Protein AF-D3DHR9-F1 (afdb_monomer_lite)

Organism: Hydrogenobacter thermophilus (strain DSM 6534 / IAM 12695 / TK-6) (NCBI:txid608538)

Secondary structure (DSSP, 8-state):
---B----GGG-TT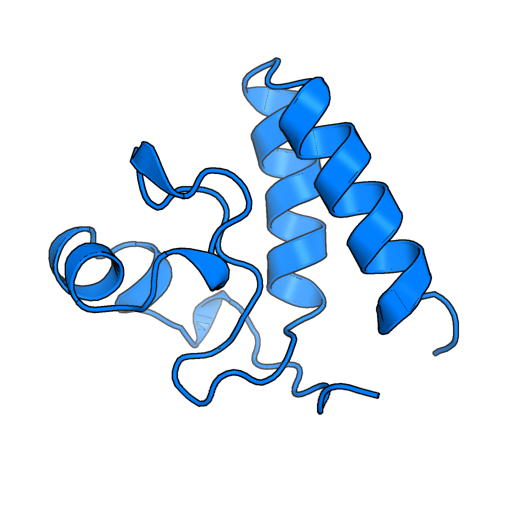TT-HHHHTTS-GGGEEETTTTEEE-B-TTS-B-HHHHHHHHHHHHHHT-HHHHHHHHHHHHHHHTT-

Radius of gyration: 11.65 Å; chains: 1; bounding box: 25×26×28 Å

pLDDT: mean 94.97, std 7.74, range [46.69, 98.44]

Structure (mmCIF, N/CA/C/O backbone):
data_AF-D3DHR9-F1
#
_entry.id   AF-D3DHR9-F1
#
loop_
_atom_site.group_PDB
_atom_site.id
_atom_site.type_symbol
_atom_site.label_atom_id
_atom_site.label_alt_id
_atom_site.label_comp_id
_atom_site.label_asym_id
_atom_site.label_entity_id
_atom_site.label_seq_id
_atom_site.pdbx_PDB_ins_code
_atom_site.Cartn_x
_atom_site.Cartn_y
_atom_site.Cartn_z
_atom_site.occupancy
_atom_site.B_iso_or_equiv
_atom_site.auth_seq_id
_atom_site.auth_comp_id
_atom_site.auth_asym_id
_atom_site.auth_atom_id
_atom_site.pdbx_PDB_model_num
ATOM 1 N N . MET A 1 1 ? -12.734 -7.822 13.242 1.00 69.19 1 MET A N 1
ATOM 2 C CA . MET A 1 1 ? -11.845 -6.807 12.630 1.00 69.19 1 MET A CA 1
ATOM 3 C C . MET A 1 1 ? -10.489 -7.457 12.410 1.00 69.19 1 MET A C 1
ATOM 5 O O . MET A 1 1 ? -10.122 -8.253 13.268 1.00 69.19 1 MET A O 1
ATOM 9 N N . PRO A 1 2 ? -9.795 -7.218 11.283 1.00 84.38 2 PRO A N 1
ATOM 10 C CA . PRO A 1 2 ? -8.464 -7.784 11.075 1.00 84.38 2 PRO A CA 1
ATOM 11 C C . PRO A 1 2 ? -7.499 -7.297 12.163 1.00 84.38 2 PRO A C 1
ATOM 13 O O . PRO A 1 2 ? -7.648 -6.184 12.672 1.00 84.38 2 PRO A O 1
ATOM 16 N N . GLU A 1 3 ? -6.527 -8.132 12.526 1.00 94.56 3 GLU A N 1
ATOM 17 C CA . GLU A 1 3 ? -5.480 -7.759 13.478 1.00 94.56 3 GLU A CA 1
ATOM 18 C C . GLU A 1 3 ? -4.630 -6.614 12.910 1.00 94.56 3 GLU A C 1
ATOM 20 O O . GLU A 1 3 ? -4.305 -6.606 11.721 1.00 94.56 3 GLU A O 1
ATOM 25 N N . VAL A 1 4 ? -4.265 -5.647 13.755 1.00 96.00 4 VAL A N 1
ATOM 26 C CA . VAL A 1 4 ? -3.387 -4.528 13.388 1.00 96.00 4 VAL A CA 1
ATOM 27 C C . VAL A 1 4 ? -2.057 -4.698 14.107 1.00 96.0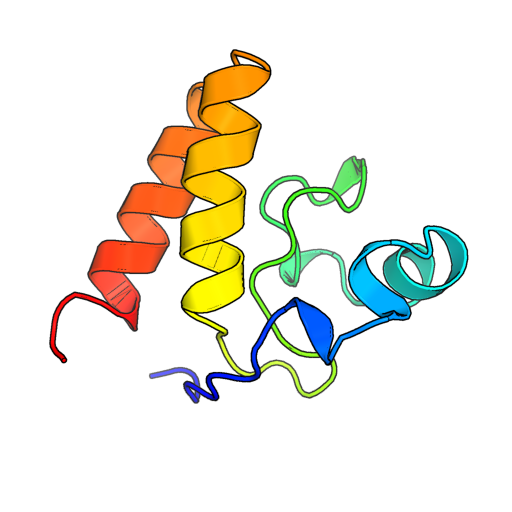0 4 VAL A C 1
ATOM 29 O O . VAL A 1 4 ? -2.001 -4.636 15.336 1.00 96.00 4 VAL A O 1
ATOM 32 N N . ARG A 1 5 ? -0.978 -4.850 13.3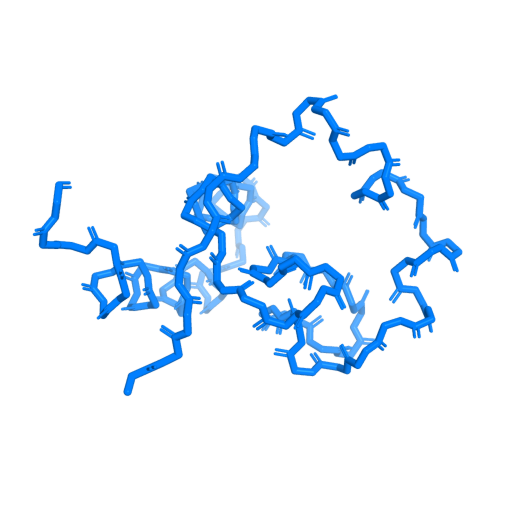39 1.00 96.50 5 ARG A N 1
ATOM 33 C CA . ARG A 1 5 ? 0.385 -4.969 13.855 1.00 96.50 5 ARG A CA 1
ATOM 34 C C . ARG A 1 5 ? 1.298 -3.992 13.126 1.00 96.50 5 ARG A C 1
ATOM 36 O O . ARG A 1 5 ? 1.664 -4.165 11.966 1.00 96.50 5 ARG A O 1
ATOM 43 N N . ASN A 1 6 ? 1.701 -2.952 13.839 1.00 96.25 6 ASN A N 1
ATOM 44 C CA . ASN A 1 6 ? 2.512 -1.878 13.283 1.00 96.25 6 ASN A CA 1
ATOM 45 C C . ASN A 1 6 ? 4.000 -2.214 13.403 1.00 96.25 6 ASN A C 1
ATOM 47 O O . ASN A 1 6 ? 4.620 -1.981 14.439 1.00 96.25 6 ASN A O 1
ATOM 51 N N . ILE A 1 7 ? 4.574 -2.765 12.333 1.00 96.06 7 ILE A N 1
ATOM 52 C CA . ILE A 1 7 ? 6.019 -2.979 12.219 1.00 96.06 7 ILE A CA 1
ATOM 53 C C . ILE A 1 7 ? 6.599 -1.837 11.374 1.00 96.06 7 ILE A C 1
ATOM 55 O O . ILE A 1 7 ? 6.149 -1.666 10.237 1.00 96.06 7 ILE A O 1
ATOM 59 N N . PRO A 1 8 ? 7.568 -1.059 11.888 1.00 96.69 8 PRO A N 1
ATOM 60 C CA . PRO A 1 8 ? 8.221 -0.003 11.120 1.00 96.69 8 PRO A CA 1
ATOM 61 C C . PRO A 1 8 ? 8.754 -0.515 9.775 1.00 96.69 8 PRO A C 1
ATOM 63 O O . PRO A 1 8 ? 9.348 -1.594 9.705 1.00 96.69 8 PRO A O 1
ATOM 66 N N . THR A 1 9 ? 8.514 0.236 8.697 1.00 95.00 9 THR A N 1
ATOM 67 C CA . THR A 1 9 ? 8.815 -0.206 7.323 1.00 95.00 9 THR A CA 1
ATOM 68 C C . THR A 1 9 ? 10.309 -0.414 7.079 1.00 95.00 9 THR A C 1
ATOM 70 O O . THR A 1 9 ? 10.679 -1.307 6.325 1.00 95.00 9 THR A O 1
ATOM 73 N N . ASP A 1 10 ? 11.174 0.331 7.767 1.00 94.56 10 ASP A N 1
ATOM 74 C CA . ASP A 1 10 ? 12.639 0.185 7.749 1.00 94.56 10 ASP A CA 1
ATOM 75 C C . ASP A 1 10 ? 13.116 -1.175 8.292 1.00 94.56 10 ASP A C 1
ATOM 77 O O . ASP A 1 10 ? 14.161 -1.689 7.889 1.00 94.56 10 ASP A O 1
ATOM 81 N N . LYS A 1 11 ? 12.321 -1.813 9.159 1.00 95.50 11 LYS A N 1
ATOM 82 C CA . LYS A 1 11 ? 12.593 -3.170 9.663 1.00 95.50 11 LYS A CA 1
ATOM 83 C C . LYS A 1 11 ? 12.116 -4.265 8.706 1.00 95.50 11 LYS A C 1
ATOM 85 O O . LYS A 1 11 ? 12.463 -5.434 8.883 1.00 95.50 11 LYS A O 1
ATOM 90 N N . LEU A 1 12 ? 11.342 -3.916 7.679 1.00 96.06 12 LEU A N 1
ATOM 91 C CA . LEU A 1 12 ? 10.721 -4.846 6.741 1.00 96.06 12 LEU A CA 1
ATOM 92 C C . LEU A 1 12 ? 11.469 -4.877 5.402 1.00 96.06 12 LEU A C 1
ATOM 94 O O . LEU A 1 12 ? 10.936 -4.492 4.366 1.00 96.06 12 LEU A O 1
ATOM 98 N N . LYS A 1 13 ? 12.679 -5.452 5.392 1.00 95.19 13 LYS A N 1
ATOM 99 C CA . LYS A 1 13 ? 13.532 -5.579 4.184 1.00 95.19 13 LYS A CA 1
ATOM 100 C C . LYS A 1 13 ? 12.865 -6.263 2.980 1.00 95.19 13 LYS A C 1
ATOM 102 O O . LYS A 1 13 ? 13.407 -6.235 1.882 1.00 95.19 13 LYS A O 1
ATOM 107 N N . TRP A 1 14 ? 11.746 -6.958 3.181 1.00 95.69 14 TRP A N 1
ATOM 108 C CA . TRP A 1 14 ? 11.011 -7.623 2.106 1.00 95.69 14 TRP A CA 1
ATOM 109 C C . TRP A 1 14 ? 10.197 -6.648 1.244 1.00 95.69 14 TRP A C 1
ATOM 111 O O . TRP A 1 14 ? 9.883 -6.997 0.111 1.00 95.69 14 TRP A O 1
ATOM 121 N N . LEU A 1 15 ? 9.880 -5.444 1.741 1.00 95.00 15 LEU A N 1
ATOM 122 C CA . LEU A 1 15 ? 9.107 -4.438 0.998 1.00 95.00 15 LEU A CA 1
ATOM 123 C C . LEU A 1 15 ? 9.813 -4.004 -0.295 1.00 95.00 15 LEU A C 1
ATOM 125 O O . LEU A 1 15 ? 9.152 -3.803 -1.318 1.00 95.00 15 LEU A O 1
ATOM 129 N N . ASP A 1 16 ? 11.145 -3.949 -0.251 1.00 93.31 16 ASP A N 1
ATOM 130 C CA . ASP A 1 16 ? 12.012 -3.572 -1.373 1.00 93.31 16 ASP A CA 1
ATOM 131 C C . ASP A 1 16 ? 12.393 -4.765 -2.264 1.00 93.31 16 ASP A C 1
ATOM 133 O O . ASP A 1 16 ? 13.000 -4.600 -3.320 1.00 93.31 16 ASP A O 1
ATOM 137 N N . ARG A 1 17 ? 12.051 -5.994 -1.855 1.00 96.12 17 ARG A N 1
ATOM 138 C CA . ARG A 1 17 ? 12.416 -7.223 -2.570 1.00 96.12 17 ARG A CA 1
ATOM 139 C C . ARG A 1 17 ? 11.239 -7.718 -3.387 1.00 96.12 17 ARG A C 1
ATOM 141 O O . ARG A 1 17 ? 10.338 -8.373 -2.866 1.00 96.12 17 ARG A O 1
ATOM 148 N N . GLU A 1 18 ? 11.277 -7.469 -4.689 1.00 93.81 18 GLU A N 1
ATOM 149 C CA . GLU A 1 18 ? 10.225 -7.912 -5.604 1.00 93.81 18 GLU A CA 1
ATOM 150 C C . GLU A 1 18 ? 9.974 -9.425 -5.523 1.00 93.81 18 GLU A C 1
ATOM 152 O O . GLU A 1 18 ? 8.829 -9.846 -5.382 1.00 93.81 18 GLU A O 1
ATOM 157 N N . SER A 1 19 ? 11.036 -10.234 -5.470 1.00 95.75 19 SER A N 1
ATOM 158 C CA . SER A 1 19 ? 10.941 -11.694 -5.338 1.00 95.75 19 SER A CA 1
ATOM 159 C C . SER A 1 19 ? 10.227 -12.161 -4.066 1.00 95.75 19 SER A C 1
ATOM 161 O O . SER A 1 19 ? 9.634 -13.236 -4.056 1.00 95.75 19 SER A O 1
ATOM 163 N N . GLU A 1 20 ? 10.249 -11.369 -2.993 1.00 96.50 20 GLU A N 1
ATOM 164 C CA . GLU A 1 20 ? 9.513 -11.668 -1.764 1.00 96.50 20 GLU A CA 1
ATOM 165 C C . GLU A 1 20 ? 8.049 -11.234 -1.875 1.00 96.50 20 GLU A C 1
ATOM 167 O O . GLU A 1 20 ? 7.167 -11.961 -1.422 1.00 96.50 20 GLU A O 1
ATOM 172 N N . ARG A 1 21 ? 7.768 -10.096 -2.526 1.00 96.12 21 ARG A N 1
ATOM 173 C CA . ARG A 1 21 ? 6.391 -9.639 -2.785 1.00 96.12 21 ARG A CA 1
ATOM 174 C C . ARG A 1 21 ? 5.628 -10.601 -3.697 1.00 96.12 21 ARG A C 1
ATOM 176 O O . ARG A 1 21 ? 4.445 -10.838 -3.467 1.00 96.12 21 ARG A O 1
ATOM 183 N N . GLN A 1 22 ? 6.306 -11.210 -4.672 1.00 94.81 22 GLN A N 1
ATOM 184 C CA . GLN A 1 22 ? 5.745 -12.215 -5.592 1.00 94.81 22 GLN A CA 1
ATOM 185 C C . GLN A 1 22 ? 5.328 -13.532 -4.910 1.00 94.81 22 GLN A C 1
ATOM 187 O O . GLN A 1 22 ? 4.556 -14.299 -5.475 1.00 94.81 22 GLN A O 1
ATOM 192 N N . LYS A 1 23 ? 5.774 -13.786 -3.674 1.00 96.31 23 LYS A N 1
ATOM 193 C CA . LYS A 1 23 ? 5.386 -14.980 -2.901 1.00 96.31 23 LYS A CA 1
ATOM 194 C C . LYS A 1 23 ? 4.167 -14.761 -2.005 1.00 96.31 23 LYS A C 1
ATOM 196 O O . LYS A 1 23 ? 3.647 -15.722 -1.451 1.00 96.31 23 LYS A O 1
ATOM 201 N N . LEU A 1 24 ? 3.744 -13.513 -1.804 1.00 97.06 24 LEU A N 1
ATOM 202 C CA . LEU A 1 24 ? 2.646 -13.187 -0.891 1.00 97.06 24 LEU A CA 1
ATOM 203 C C . LEU A 1 24 ? 1.273 -13.328 -1.566 1.00 97.06 24 LEU A C 1
ATOM 205 O O . LEU A 1 24 ? 1.190 -13.389 -2.787 1.00 97.06 24 LEU A O 1
ATOM 209 N N . PRO A 1 25 ? 0.173 -13.390 -0.816 1.00 97.69 25 PRO A N 1
ATOM 210 C CA . PRO A 1 25 ? -1.155 -13.315 -1.410 1.00 97.69 25 PRO A CA 1
ATOM 211 C C . PRO A 1 25 ? -1.417 -11.956 -2.081 1.00 97.69 25 PRO A C 1
ATOM 213 O O . PRO A 1 25 ? -0.905 -10.921 -1.658 1.00 97.69 25 PRO A O 1
ATOM 216 N N . GLU A 1 26 ? -2.227 -11.951 -3.137 1.00 97.44 26 GLU A N 1
ATOM 217 C CA . GLU A 1 26 ? -2.590 -10.740 -3.888 1.00 97.44 26 GLU A CA 1
ATOM 218 C C . GLU A 1 26 ? -3.349 -9.708 -3.038 1.00 97.44 26 GLU A C 1
ATOM 220 O O . GLU A 1 26 ? -3.146 -8.501 -3.180 1.00 97.44 26 GLU A O 1
ATOM 225 N N . ASP A 1 27 ? -4.156 -10.168 -2.083 1.00 97.00 27 ASP A N 1
ATOM 226 C CA . ASP A 1 27 ? -4.931 -9.328 -1.167 1.00 97.00 27 ASP A CA 1
ATOM 227 C C . ASP A 1 27 ? -4.072 -8.626 -0.096 1.00 97.00 27 ASP A C 1
ATOM 229 O O . ASP A 1 27 ? -4.612 -7.969 0.796 1.00 97.00 27 ASP A O 1
ATOM 233 N N . TYR A 1 28 ? -2.742 -8.752 -0.149 1.00 98.06 28 TYR A N 1
ATOM 234 C CA . TYR A 1 28 ? -1.807 -8.006 0.703 1.00 98.06 28 TYR A CA 1
ATOM 235 C C . TYR A 1 28 ? -1.445 -6.639 0.118 1.00 98.06 28 TYR A C 1
ATOM 237 O O . TYR A 1 28 ? -0.788 -5.834 0.788 1.00 98.06 28 TYR A O 1
ATOM 245 N N . PHE A 1 29 ? -1.877 -6.374 -1.113 1.00 98.44 29 PHE A N 1
ATOM 246 C CA . PHE A 1 29 ? -1.478 -5.235 -1.924 1.00 98.44 29 PHE A CA 1
ATOM 247 C C . PHE A 1 29 ? -2.696 -4.426 -2.359 1.00 98.44 29 PHE A C 1
ATOM 249 O O . PHE A 1 29 ? -3.774 -4.968 -2.610 1.00 98.44 29 PHE A O 1
ATOM 256 N N . LEU A 1 30 ? -2.534 -3.108 -2.465 1.00 98.06 30 LEU A N 1
ATOM 257 C CA . LEU A 1 30 ? -3.587 -2.250 -3.012 1.00 98.06 30 LEU A CA 1
ATOM 258 C C . LEU A 1 30 ? -3.632 -2.303 -4.543 1.00 98.06 30 LEU A C 1
ATOM 260 O O . LEU A 1 30 ? -4.711 -2.101 -5.102 1.00 98.06 30 LEU A O 1
ATOM 264 N N . ASP A 1 31 ? -2.505 -2.647 -5.177 1.00 97.19 31 ASP A N 1
ATOM 265 C CA . ASP A 1 31 ? -2.377 -3.028 -6.588 1.00 97.19 31 ASP A CA 1
ATOM 266 C C . ASP A 1 31 ? -1.990 -4.520 -6.671 1.00 97.19 31 ASP A C 1
ATOM 268 O O . ASP A 1 31 ? -0.796 -4.847 -6.677 1.00 97.19 31 ASP A O 1
ATOM 272 N N . PRO A 1 32 ? -2.977 -5.438 -6.685 1.00 96.81 32 PRO A N 1
ATOM 273 C CA . PRO A 1 32 ? -2.730 -6.876 -6.608 1.00 96.81 32 PRO A CA 1
ATOM 274 C C . PRO A 1 32 ? -2.012 -7.422 -7.839 1.00 96.81 32 PRO A C 1
ATOM 276 O O . PRO A 1 32 ? -1.111 -8.244 -7.710 1.00 96.81 32 PRO A O 1
ATOM 279 N N . LYS A 1 33 ? -2.351 -6.906 -9.027 1.00 94.94 33 LYS A N 1
ATOM 280 C CA . LYS A 1 33 ? -1.799 -7.368 -10.307 1.00 94.94 33 LYS A CA 1
ATOM 281 C C . LYS A 1 33 ? -0.286 -7.177 -10.377 1.00 94.94 33 LYS A C 1
ATOM 283 O O . LYS A 1 33 ? 0.419 -8.050 -10.870 1.00 94.94 33 LYS A O 1
ATOM 288 N N . ASN A 1 34 ? 0.210 -6.049 -9.868 1.00 95.06 34 ASN A N 1
ATOM 289 C CA . ASN A 1 34 ? 1.643 -5.744 -9.865 1.00 95.06 34 ASN A CA 1
ATOM 290 C C . ASN A 1 34 ? 2.295 -5.950 -8.489 1.00 95.06 34 ASN A C 1
ATOM 292 O O . ASN A 1 34 ? 3.488 -5.693 -8.331 1.00 95.06 34 ASN A O 1
ATOM 296 N N . ARG A 1 35 ? 1.518 -6.365 -7.478 1.00 96.75 35 ARG A N 1
ATOM 297 C CA . ARG A 1 35 ? 1.950 -6.535 -6.079 1.00 96.75 35 ARG A CA 1
ATOM 298 C C . ARG A 1 35 ? 2.687 -5.302 -5.546 1.00 96.75 35 ARG A C 1
ATOM 300 O O . ARG A 1 35 ? 3.732 -5.395 -4.892 1.00 96.75 35 ARG A O 1
ATOM 307 N N . ARG A 1 36 ? 2.130 -4.123 -5.847 1.00 96.50 36 ARG A N 1
ATOM 308 C CA . ARG A 1 36 ? 2.601 -2.814 -5.364 1.00 96.50 36 ARG A CA 1
ATOM 309 C C . ARG A 1 36 ? 1.729 -2.328 -4.213 1.00 96.50 36 ARG A C 1
ATOM 311 O O . ARG A 1 36 ? 0.594 -2.765 -4.044 1.00 96.50 36 ARG A O 1
ATOM 318 N N . TYR A 1 37 ? 2.264 -1.392 -3.431 1.00 97.69 37 TYR A N 1
ATOM 319 C CA . TYR A 1 37 ? 1.553 -0.783 -2.303 1.00 97.69 37 TYR A CA 1
ATOM 320 C C . TYR A 1 37 ? 1.056 -1.831 -1.291 1.00 97.69 37 TYR A C 1
ATOM 322 O O . TYR A 1 37 ? -0.152 -1.985 -1.090 1.00 97.69 37 TYR A O 1
ATOM 330 N N . PRO A 1 38 ? 1.974 -2.610 -0.690 1.00 98.12 38 PRO A N 1
ATOM 331 C CA . PRO A 1 38 ? 1.593 -3.569 0.332 1.00 98.12 38 PRO A CA 1
ATOM 332 C C . PRO A 1 38 ? 1.001 -2.840 1.543 1.00 98.12 38 PRO A C 1
ATOM 334 O O . PRO A 1 38 ? 1.444 -1.745 1.882 1.00 98.12 38 PRO A O 1
ATOM 337 N N . TYR A 1 39 ? 0.030 -3.458 2.210 1.00 98.19 39 TYR A N 1
ATOM 338 C CA . TYR A 1 39 ? -0.604 -2.906 3.416 1.00 98.19 39 TYR A CA 1
ATOM 339 C C . TYR A 1 39 ? -0.790 -3.928 4.550 1.00 98.19 39 TYR A C 1
ATOM 341 O O . TYR A 1 39 ? -1.164 -3.556 5.665 1.00 98.19 39 TYR A O 1
ATOM 349 N N . LYS A 1 40 ? -0.498 -5.205 4.275 1.00 98.25 40 LYS A N 1
ATOM 350 C CA . LYS A 1 40 ? -0.444 -6.287 5.262 1.00 98.25 40 LYS A CA 1
ATOM 351 C C . LYS A 1 40 ? 0.996 -6.733 5.513 1.00 98.25 40 LYS A C 1
ATOM 353 O O . LYS A 1 40 ? 1.823 -6.758 4.599 1.00 98.25 40 LYS A O 1
ATOM 358 N N . ASN A 1 41 ? 1.284 -7.122 6.750 1.00 97.75 41 ASN A N 1
ATOM 359 C CA . ASN A 1 41 ? 2.482 -7.884 7.093 1.00 97.75 41 ASN A CA 1
ATOM 360 C C . ASN A 1 41 ? 2.396 -9.297 6.505 1.00 97.75 41 ASN A C 1
ATOM 362 O O . ASN A 1 41 ? 1.322 -9.746 6.120 1.00 97.75 41 ASN A O 1
ATOM 366 N N . LYS A 1 42 ? 3.509 -10.042 6.503 1.00 96.44 42 LYS A N 1
ATOM 367 C CA . LYS A 1 42 ? 3.536 -11.433 6.011 1.00 96.44 42 LYS A CA 1
ATOM 368 C C . LYS A 1 42 ? 2.556 -12.367 6.741 1.00 96.44 42 LYS A C 1
ATOM 370 O O . LYS A 1 42 ? 2.061 -13.304 6.127 1.00 96.44 42 LYS A O 1
ATOM 375 N N . ASP A 1 43 ? 2.253 -12.086 8.008 1.00 95.81 43 ASP A N 1
ATOM 376 C CA . ASP A 1 43 ? 1.271 -12.825 8.816 1.00 95.81 43 ASP A CA 1
ATOM 377 C C . ASP A 1 43 ? -0.197 -12.444 8.515 1.00 95.81 43 ASP A C 1
ATOM 379 O O . ASP A 1 43 ? -1.108 -13.020 9.098 1.00 95.81 43 ASP A O 1
ATOM 383 N N . GLY A 1 44 ? -0.441 -11.498 7.601 1.00 96.69 44 GLY A N 1
ATOM 384 C CA . GLY A 1 44 ? -1.778 -11.062 7.187 1.00 96.69 44 GLY A CA 1
ATOM 385 C C . GLY A 1 44 ? -2.369 -9.928 8.023 1.00 96.69 44 GLY A C 1
ATOM 386 O O . GLY A 1 44 ? -3.403 -9.371 7.643 1.00 96.69 44 GLY A O 1
ATOM 387 N N . SER A 1 45 ? -1.710 -9.530 9.114 1.00 97.62 45 SER A N 1
ATOM 388 C CA . SER A 1 45 ? -2.131 -8.380 9.919 1.00 97.62 45 SER A CA 1
ATOM 389 C C . SER A 1 45 ? -1.949 -7.058 9.161 1.00 97.62 45 SER A C 1
ATOM 391 O O . SER A 1 45 ? -1.016 -6.891 8.373 1.00 97.62 45 SER A O 1
ATOM 393 N N . ILE A 1 46 ? -2.840 -6.096 9.397 1.00 97.94 46 ILE A N 1
ATOM 394 C CA . ILE A 1 46 ? -2.776 -4.749 8.817 1.00 97.94 46 ILE A CA 1
ATOM 395 C C . ILE A 1 46 ? -1.592 -3.983 9.413 1.00 97.94 46 ILE A C 1
ATOM 397 O O . ILE A 1 46 ? -1.371 -4.020 10.624 1.00 97.94 46 ILE A O 1
ATOM 401 N N . ASN A 1 47 ? -0.875 -3.232 8.575 1.00 97.81 47 ASN A N 1
ATOM 402 C CA . ASN A 1 47 ? 0.215 -2.362 9.003 1.00 97.81 47 ASN A CA 1
ATOM 403 C C . ASN A 1 47 ? -0.053 -0.901 8.600 1.00 97.81 47 ASN A C 1
ATOM 405 O O . ASN A 1 47 ? -0.014 -0.535 7.421 1.00 97.81 47 ASN A O 1
ATOM 409 N N . CYS A 1 48 ? -0.287 -0.039 9.592 1.00 97.25 48 CYS A N 1
ATOM 410 C CA . CYS A 1 48 ? -0.626 1.366 9.366 1.00 97.25 48 CYS A CA 1
ATOM 411 C C . CYS A 1 48 ? 0.543 2.191 8.804 1.00 97.25 48 CYS A C 1
ATOM 413 O O . CYS A 1 48 ? 0.308 3.164 8.085 1.00 97.25 48 CYS A O 1
ATOM 415 N N . TYR A 1 49 ? 1.800 1.804 9.065 1.00 97.62 49 TYR A N 1
ATOM 416 C CA . TYR A 1 49 ? 2.957 2.458 8.440 1.00 97.62 49 TYR A CA 1
ATOM 417 C C . TYR A 1 49 ? 2.987 2.202 6.935 1.00 97.62 49 TYR A C 1
ATOM 419 O O . TYR A 1 49 ? 3.283 3.108 6.157 1.00 97.62 49 TYR A O 1
ATOM 427 N N . MET A 1 50 ? 2.625 0.987 6.524 1.00 98.00 50 MET A N 1
ATOM 428 C CA . MET A 1 50 ? 2.566 0.605 5.117 1.00 98.00 50 MET A CA 1
ATOM 429 C C . MET A 1 50 ? 1.409 1.301 4.390 1.00 98.00 50 MET A C 1
ATOM 431 O O . MET A 1 50 ? 1.614 1.814 3.294 1.00 98.00 50 MET A O 1
ATOM 435 N N . LEU A 1 51 ? 0.238 1.441 5.026 1.00 97.81 51 LEU A N 1
ATOM 436 C CA . LEU A 1 51 ? -0.858 2.260 4.486 1.00 97.81 51 LEU A CA 1
ATOM 437 C C . LEU A 1 51 ? -0.447 3.727 4.312 1.00 97.81 51 LEU A C 1
ATOM 439 O O . LEU A 1 51 ? -0.660 4.303 3.249 1.00 97.81 51 LEU A O 1
ATOM 443 N N . ARG A 1 52 ? 0.218 4.327 5.308 1.00 97.31 52 ARG A N 1
ATOM 444 C CA . ARG A 1 52 ? 0.715 5.710 5.205 1.00 97.31 52 ARG A CA 1
ATOM 445 C C . ARG A 1 52 ? 1.752 5.873 4.091 1.00 97.31 52 ARG A C 1
ATOM 447 O O . ARG A 1 52 ? 1.726 6.867 3.366 1.00 97.31 52 ARG A O 1
ATOM 454 N N . ALA A 1 53 ? 2.644 4.895 3.935 1.00 97.62 53 ALA A N 1
ATOM 455 C CA . ALA A 1 53 ? 3.600 4.861 2.834 1.00 97.62 53 ALA A CA 1
ATOM 456 C C . ALA A 1 53 ? 2.891 4.728 1.478 1.00 97.62 53 ALA A C 1
ATOM 458 O O . ALA A 1 53 ? 3.256 5.431 0.540 1.00 97.62 53 ALA A O 1
ATOM 459 N N . ALA A 1 54 ? 1.851 3.895 1.385 1.00 98.12 54 ALA A N 1
ATOM 460 C CA . ALA A 1 54 ? 1.063 3.732 0.170 1.00 98.12 54 ALA A CA 1
ATOM 461 C C . ALA A 1 54 ? 0.367 5.034 -0.250 1.00 98.12 54 ALA A C 1
ATOM 463 O O . ALA A 1 54 ? 0.476 5.404 -1.413 1.00 98.12 54 ALA A O 1
ATOM 464 N N . ILE A 1 55 ? -0.250 5.770 0.684 1.00 98.25 55 ILE A N 1
ATOM 465 C CA . ILE A 1 55 ? -0.859 7.089 0.414 1.00 98.25 55 ILE A CA 1
ATOM 466 C C . ILE A 1 55 ? 0.178 8.046 -0.190 1.00 98.25 55 ILE A C 1
ATOM 468 O O . ILE A 1 55 ? -0.064 8.664 -1.228 1.00 98.25 55 ILE A O 1
ATOM 472 N N . ARG A 1 56 ? 1.356 8.149 0.443 1.00 97.94 56 ARG A N 1
ATOM 473 C CA . ARG A 1 56 ? 2.435 9.033 -0.018 1.00 97.94 56 ARG A CA 1
ATOM 474 C C . ARG A 1 56 ? 2.948 8.627 -1.400 1.00 97.94 56 ARG A C 1
ATOM 476 O O . ARG A 1 56 ? 3.045 9.478 -2.276 1.00 97.94 56 ARG A O 1
ATOM 483 N N . LEU A 1 57 ? 3.295 7.355 -1.582 1.00 97.50 57 LEU A N 1
ATOM 484 C CA . LEU A 1 57 ? 3.888 6.855 -2.824 1.00 97.50 57 LEU A CA 1
ATOM 485 C C . LEU A 1 57 ? 2.896 6.919 -3.989 1.00 97.50 57 LEU A C 1
ATOM 487 O O . LEU A 1 57 ? 3.269 7.373 -5.064 1.00 97.50 57 LEU A O 1
ATOM 491 N N . ALA A 1 58 ? 1.635 6.538 -3.771 1.00 98.00 58 ALA A N 1
ATOM 492 C CA . ALA A 1 58 ? 0.598 6.641 -4.794 1.00 98.00 58 ALA A CA 1
ATOM 493 C C . ALA A 1 58 ? 0.369 8.102 -5.209 1.00 98.00 58 ALA A C 1
ATOM 495 O O . ALA A 1 58 ? 0.307 8.393 -6.398 1.00 98.00 58 ALA A O 1
ATOM 496 N N . GLY A 1 59 ? 0.351 9.036 -4.249 1.00 97.75 59 GLY A N 1
ATOM 497 C CA . GLY A 1 59 ? 0.292 10.469 -4.549 1.00 97.75 59 GLY A CA 1
ATOM 498 C C . GLY A 1 59 ? 1.503 10.983 -5.334 1.00 97.75 59 GLY A C 1
ATOM 499 O O . GLY A 1 59 ? 1.339 11.813 -6.220 1.00 97.75 59 GLY A O 1
ATOM 500 N N . MET A 1 60 ? 2.710 10.475 -5.057 1.00 97.62 60 MET A N 1
ATOM 501 C CA . MET A 1 60 ? 3.916 10.831 -5.820 1.00 97.62 60 MET A CA 1
ATOM 502 C C . MET A 1 60 ? 3.906 10.278 -7.250 1.00 97.62 60 MET A C 1
ATOM 504 O O . MET A 1 60 ? 4.457 10.916 -8.142 1.00 97.62 60 MET A O 1
ATOM 508 N N . HIS A 1 61 ? 3.308 9.107 -7.474 1.00 96.69 61 HIS A N 1
ATOM 509 C CA . HIS A 1 61 ? 3.235 8.476 -8.795 1.00 96.69 61 HIS A CA 1
ATOM 510 C C . HIS A 1 61 ? 1.997 8.879 -9.613 1.00 96.69 61 HIS A C 1
ATOM 512 O O . HIS A 1 61 ? 1.905 8.497 -10.775 1.00 96.69 61 HIS A O 1
ATOM 518 N N . GLY A 1 62 ? 1.054 9.630 -9.032 1.00 97.06 62 GLY A N 1
ATOM 519 C CA . GLY A 1 62 ? -0.219 9.965 -9.681 1.00 97.06 62 GLY A CA 1
ATOM 520 C C . GLY A 1 62 ? -1.222 8.803 -9.730 1.00 97.06 62 GLY A C 1
ATOM 521 O O . GLY A 1 62 ? -2.148 8.820 -10.536 1.00 97.06 62 GLY A O 1
ATOM 522 N N . ASP A 1 63 ? -1.058 7.784 -8.880 1.00 97.81 63 ASP A N 1
ATOM 523 C CA . A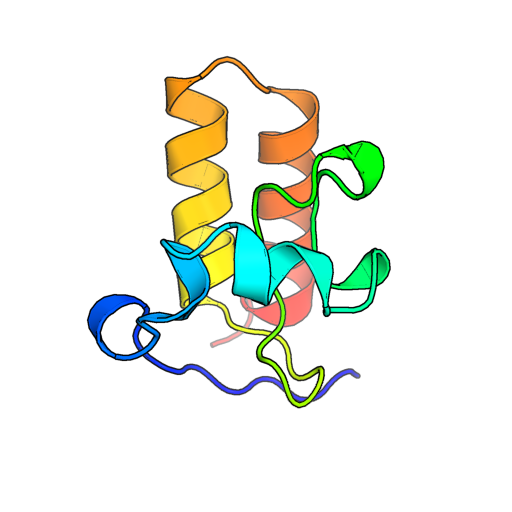SP A 1 63 ? -1.963 6.631 -8.790 1.00 97.81 63 ASP A CA 1
ATOM 524 C C . ASP A 1 63 ? -3.195 6.978 -7.914 1.00 97.81 63 ASP A C 1
ATOM 526 O O . ASP A 1 63 ? -3.372 6.439 -6.816 1.00 97.81 63 ASP A O 1
ATOM 530 N N . ASP A 1 64 ? -4.059 7.889 -8.377 1.00 97.38 64 ASP A N 1
ATOM 531 C CA . ASP A 1 64 ? -5.149 8.476 -7.569 1.00 97.38 64 ASP A CA 1
ATOM 532 C C . ASP A 1 64 ? -6.127 7.442 -6.985 1.00 97.38 64 ASP A C 1
ATOM 534 O O . ASP A 1 64 ? -6.537 7.544 -5.826 1.00 97.38 64 ASP A O 1
ATOM 538 N N . SER A 1 65 ? -6.462 6.398 -7.750 1.00 97.56 65 SER A N 1
ATOM 539 C CA . SER A 1 65 ? -7.349 5.321 -7.284 1.00 97.56 65 SER A CA 1
ATOM 540 C C . SER A 1 65 ? -6.733 4.507 -6.140 1.00 97.56 65 SER A C 1
ATOM 542 O O . SER A 1 65 ? -7.422 4.147 -5.182 1.00 97.56 65 SER A O 1
ATOM 544 N N . ILE A 1 66 ? -5.423 4.252 -6.200 1.00 98.44 66 ILE A N 1
ATOM 545 C CA . ILE A 1 66 ? -4.690 3.555 -5.141 1.00 98.44 66 ILE A CA 1
ATOM 546 C C . ILE A 1 66 ? -4.588 4.437 -3.906 1.00 98.44 66 ILE A C 1
ATOM 548 O O . ILE A 1 66 ? -4.785 3.945 -2.795 1.00 98.44 66 ILE A O 1
ATOM 552 N N . LYS A 1 67 ? -4.311 5.731 -4.089 1.00 98.38 67 LYS A N 1
ATOM 553 C CA . LYS A 1 67 ? -4.247 6.692 -2.989 1.00 98.38 67 LYS A CA 1
ATOM 554 C C . LYS A 1 67 ? -5.578 6.750 -2.236 1.00 98.38 67 LYS A C 1
ATOM 556 O O . LYS A 1 67 ? -5.573 6.557 -1.023 1.00 98.38 67 LYS A O 1
ATOM 561 N N . ALA A 1 68 ? -6.698 6.916 -2.940 1.00 98.19 68 ALA A N 1
ATOM 562 C CA . ALA A 1 68 ? -8.028 6.951 -2.328 1.00 98.19 68 ALA A CA 1
ATOM 563 C C . ALA A 1 68 ? -8.343 5.656 -1.556 1.00 98.19 68 ALA A C 1
ATOM 565 O O . ALA A 1 68 ? -8.801 5.696 -0.414 1.00 98.19 68 ALA A O 1
ATOM 566 N N . LYS A 1 69 ? -8.014 4.492 -2.132 1.00 97.94 69 LYS A N 1
ATOM 567 C CA . LYS A 1 69 ? -8.179 3.193 -1.462 1.00 97.94 69 LYS A CA 1
ATOM 568 C C . LYS A 1 69 ? -7.289 3.058 -0.220 1.00 97.94 69 LYS A C 1
ATOM 570 O O . LYS A 1 69 ? -7.714 2.506 0.794 1.00 97.94 69 LYS A O 1
ATOM 575 N N . ALA A 1 70 ? -6.054 3.557 -0.283 1.00 97.94 70 ALA A N 1
ATOM 576 C CA . ALA A 1 70 ? -5.137 3.574 0.851 1.00 97.94 70 ALA A CA 1
ATOM 577 C C . ALA A 1 70 ? -5.661 4.470 1.985 1.00 97.94 70 ALA A C 1
ATOM 579 O O . ALA A 1 70 ? -5.587 4.076 3.148 1.00 97.94 70 ALA A O 1
ATOM 580 N N . GLU A 1 71 ? -6.220 5.638 1.655 1.00 97.62 71 GLU A N 1
ATOM 581 C CA . GLU A 1 71 ? -6.858 6.556 2.606 1.00 97.62 71 GLU A CA 1
ATOM 582 C C . GLU A 1 71 ? -8.087 5.917 3.263 1.00 97.62 71 GLU A C 1
ATOM 584 O O . GLU A 1 71 ? -8.190 5.935 4.490 1.00 97.62 71 GLU A O 1
ATOM 589 N N . GLU A 1 72 ? -8.962 5.268 2.489 1.00 96.94 72 GLU A N 1
ATOM 590 C CA . GLU A 1 72 ? -10.118 4.528 3.016 1.00 96.94 72 GLU A CA 1
ATOM 591 C C . GLU A 1 72 ? -9.678 3.443 4.008 1.00 96.94 72 GLU A C 1
ATOM 593 O O . GLU A 1 72 ? -10.193 3.355 5.125 1.00 96.94 72 GLU A O 1
ATOM 598 N N . PHE A 1 73 ? -8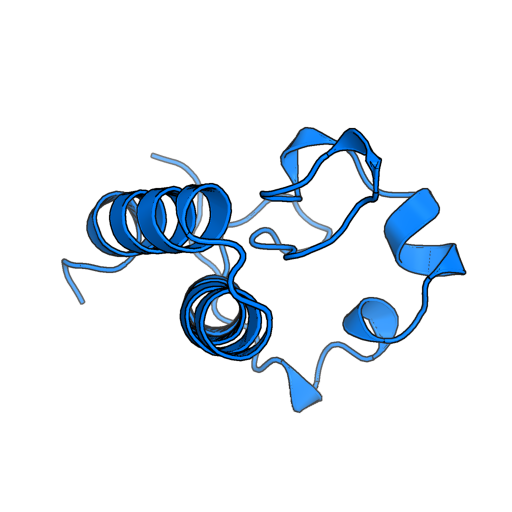.687 2.630 3.633 1.00 96.81 73 PHE A N 1
ATOM 599 C CA . PHE A 1 73 ? -8.185 1.553 4.487 1.00 96.81 73 PHE A CA 1
ATOM 600 C C . PHE A 1 73 ? -7.507 2.110 5.738 1.00 96.81 73 PHE A C 1
ATOM 602 O O . PHE A 1 73 ? -7.669 1.553 6.826 1.00 96.81 73 PHE A O 1
ATOM 609 N N . PHE A 1 74 ? -6.778 3.218 5.608 1.00 96.69 74 PHE A N 1
ATOM 610 C CA . PHE A 1 74 ? -6.179 3.901 6.745 1.00 96.69 74 PHE A CA 1
ATOM 611 C C . PHE A 1 74 ? -7.253 4.404 7.711 1.00 96.69 74 PHE A C 1
ATOM 613 O O . PHE A 1 74 ? -7.165 4.117 8.900 1.00 96.69 74 PHE A O 1
ATOM 620 N N . GLN A 1 75 ? -8.308 5.064 7.234 1.00 95.38 75 GLN A N 1
ATOM 621 C CA . GLN A 1 75 ? -9.405 5.502 8.103 1.00 95.38 75 GLN A CA 1
ATOM 622 C C . GLN A 1 75 ? -10.109 4.314 8.768 1.00 95.38 75 GLN A C 1
ATOM 624 O O . GLN A 1 75 ? -10.316 4.308 9.980 1.00 95.38 75 GLN A O 1
ATOM 629 N N . LYS A 1 76 ? -10.391 3.260 7.998 1.00 94.75 76 LYS A N 1
ATOM 630 C CA . LYS A 1 76 ? -11.102 2.066 8.467 1.00 94.75 76 LYS A CA 1
ATOM 631 C C . LYS A 1 76 ? -10.345 1.270 9.531 1.00 94.75 76 LYS A C 1
ATOM 633 O O . LYS A 1 76 ? -10.970 0.748 10.451 1.00 94.75 76 LYS A O 1
ATOM 638 N N . TYR A 1 77 ? -9.028 1.114 9.384 1.00 94.38 77 TYR A N 1
ATOM 639 C CA . TYR A 1 77 ? -8.22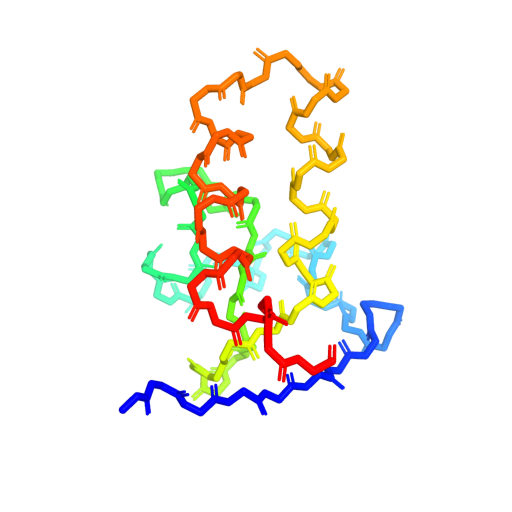9 0.232 10.247 1.00 94.38 77 TYR A CA 1
ATOM 640 C C . TYR A 1 77 ? -7.323 0.980 11.231 1.00 94.38 77 TYR A C 1
ATOM 642 O O . TYR A 1 77 ? -6.940 0.408 12.250 1.00 94.38 77 TYR A O 1
ATOM 650 N N . CYS A 1 78 ? -6.976 2.236 10.939 1.00 92.81 78 CYS A N 1
ATOM 651 C CA . CYS A 1 78 ? -5.995 3.024 11.688 1.00 92.81 78 CYS A CA 1
ATOM 652 C C . CYS A 1 78 ? -6.559 4.343 12.247 1.00 92.81 78 CYS A C 1
ATOM 654 O O . CYS A 1 78 ? -5.961 4.885 13.169 1.00 92.81 78 CYS A O 1
ATOM 656 N N . GLY A 1 79 ? -7.698 4.850 11.751 1.00 77.12 79 GLY A N 1
ATOM 657 C CA . GLY A 1 79 ? -8.266 6.169 12.087 1.00 77.12 79 GLY A CA 1
ATOM 658 C C . GLY A 1 79 ? -8.829 6.340 13.507 1.00 77.12 79 GLY A C 1
ATOM 659 O O . GLY A 1 79 ? -9.486 7.336 13.782 1.00 77.12 79 GLY A O 1
ATOM 660 N N . GLY A 1 80 ? -8.588 5.383 14.407 1.00 62.41 80 GLY A N 1
ATOM 661 C CA . GLY A 1 80 ? -9.103 5.380 15.780 1.00 62.41 80 GLY A CA 1
ATOM 662 C C . GLY A 1 80 ? -8.039 5.230 16.871 1.00 62.41 80 GLY A C 1
ATOM 663 O O . GLY A 1 80 ? -8.391 4.827 17.978 1.00 62.41 80 GLY A O 1
ATOM 664 N N . LYS A 1 81 ? -6.755 5.475 16.572 1.00 46.69 81 LYS A N 1
ATOM 665 C CA . LYS A 1 81 ? -5.649 5.412 17.543 1.00 46.69 81 LYS A CA 1
ATOM 666 C C . LYS A 1 81 ? -4.630 6.521 17.328 1.00 46.69 81 LYS A C 1
ATOM 668 O O . LYS A 1 81 ? -4.228 6.723 16.162 1.00 46.69 81 LYS A O 1
#

Foldseek 3Di:
DAAADADAVVVVPCLPPQVSLVPAQLVQALRSVSSPQGQADRVRGGHLNSLVVQLVVCVVVVVVSSNVVSVVVCCVPPVPD

Sequence (81 aa):
MPEVRNIPTDKLKWLDRESERQKLPEDYFLDPKNRRYPYKNKDGSINCYMLRAAIRLAGMHGDDSIKAKAEEFFQKYCGGK